Protein AF-A0A3A4KH32-F1 (afdb_monomer_lite)

Foldseek 3Di:
DDPLVDADPQKDKDKWFLPVVRVVVCVVLAWDFAQSPPNDDDDFPCDDDDPPPDHPGSWDDDVRITMIMHGNVSVVVVVVVVVVVVVVVVVVVVVVVVVVVVVCCVVPVPDPDDDDPDPDDD

Secondary structure (DSSP, 8-state):
----S-PPTTEEEEEEE--HHHHHHHHHTT-EEPBTTTSS----------TTSS----B-EETTEEEEEEEHHHHHHHHHHHHHHHHHHHHHHHHHHHHHHHHHHHHHSS-SS---------

pLDDT: mean 71.47, std 17.42, range [39.0, 92.12]

Sequence (122 aa):
MLDVVRKVPGFRYRWVSKDPANMDKKQREGWAHVNQMTGLEGEHIAPGNAADGKPLTSLKEYRDLTLMAMPEEMAQERDRYFQEKTLAQTAGLKKRAEEANEDNARKYGADPTGVRGKIVIE

Radius of gyration: 26.74 Å; chains: 1; bounding box: 74×29×66 Å

Structure (mmCIF, N/CA/C/O backbone):
data_AF-A0A3A4KH32-F1
#
_entry.id   AF-A0A3A4KH32-F1
#
loop_
_atom_site.group_PDB
_atom_site.id
_atom_site.type_symbol
_atom_site.label_atom_id
_atom_site.label_alt_id
_atom_site.label_comp_id
_atom_site.label_asym_id
_atom_site.label_entity_id
_atom_site.label_seq_id
_atom_site.pdbx_PDB_ins_code
_atom_site.Cartn_x
_atom_site.Cartn_y
_atom_site.Cartn_z
_atom_site.occupancy
_atom_site.B_iso_or_equiv
_atom_site.auth_seq_id
_atom_site.auth_comp_id
_atom_site.auth_asym_id
_atom_site.auth_atom_id
_atom_site.pdbx_PDB_model_num
ATOM 1 N N . MET A 1 1 ? 0.163 -15.192 14.451 1.00 41.03 1 MET A N 1
ATOM 2 C CA . MET A 1 1 ? -1.005 -15.397 13.564 1.00 41.03 1 MET A CA 1
ATOM 3 C C . MET A 1 1 ? -2.028 -14.305 13.891 1.00 41.03 1 MET A C 1
ATOM 5 O O . MET A 1 1 ? -2.089 -13.897 15.040 1.00 41.03 1 MET A O 1
ATOM 9 N N . LEU A 1 2 ? -2.718 -13.720 12.907 1.00 49.66 2 LEU A N 1
ATOM 10 C CA . LEU A 1 2 ? -3.652 -12.595 13.109 1.00 49.66 2 LEU A CA 1
ATOM 11 C C . LEU A 1 2 ? -4.917 -13.047 13.872 1.00 49.66 2 LEU A C 1
ATOM 13 O O . LEU A 1 2 ? -5.872 -13.457 13.225 1.00 49.66 2 LEU A O 1
ATOM 17 N N . ASP A 1 3 ? -4.978 -12.888 15.198 1.00 52.06 3 ASP A N 1
ATOM 18 C CA . ASP A 1 3 ? -6.229 -13.102 15.962 1.00 52.06 3 ASP A CA 1
ATOM 19 C C . ASP A 1 3 ? -7.140 -11.875 15.891 1.00 52.06 3 ASP A C 1
ATOM 21 O O . ASP A 1 3 ? -7.365 -11.159 16.866 1.00 52.06 3 ASP A O 1
ATOM 25 N N . VAL A 1 4 ? -7.551 -11.480 14.683 1.00 56.81 4 VAL A N 1
ATOM 26 C CA . VAL A 1 4 ? -8.716 -10.591 14.575 1.00 56.81 4 VAL A CA 1
ATOM 27 C C . VAL A 1 4 ? -9.900 -11.484 14.893 1.00 56.81 4 VAL A C 1
ATOM 29 O O . VAL A 1 4 ? -10.172 -12.399 14.121 1.00 56.81 4 VAL A O 1
ATOM 32 N N . VAL A 1 5 ? -10.557 -11.238 16.028 1.00 57.75 5 VAL A N 1
ATOM 33 C CA . VAL A 1 5 ? -11.659 -12.073 16.538 1.00 57.75 5 VAL A CA 1
ATOM 34 C C . VAL A 1 5 ? -12.732 -12.284 15.465 1.00 57.75 5 VAL A C 1
ATOM 36 O O . VAL A 1 5 ? -13.353 -13.342 15.401 1.00 57.75 5 VAL A O 1
ATOM 39 N N . ARG A 1 6 ? -12.906 -11.306 14.566 1.00 65.12 6 ARG A N 1
ATOM 40 C CA . ARG A 1 6 ? -13.846 -11.385 13.454 1.00 65.12 6 ARG A CA 1
ATOM 41 C C . ARG A 1 6 ? -13.304 -10.662 12.220 1.00 65.12 6 ARG A C 1
ATOM 43 O O . ARG A 1 6 ? -13.363 -9.440 12.135 1.00 65.12 6 ARG A O 1
ATOM 50 N N . LYS A 1 7 ? -12.744 -11.407 11.264 1.00 71.81 7 LYS A N 1
ATOM 51 C CA . LYS A 1 7 ? -12.495 -10.873 9.914 1.00 71.81 7 LYS A CA 1
ATOM 52 C C . LYS A 1 7 ? -13.812 -10.852 9.152 1.00 71.81 7 LYS A C 1
ATOM 54 O O . LYS A 1 7 ? -14.549 -11.836 9.183 1.00 71.81 7 LYS A O 1
ATOM 59 N N . VAL A 1 8 ? -14.087 -9.757 8.462 1.00 79.44 8 VAL A N 1
ATOM 60 C CA . VAL A 1 8 ? -15.266 -9.637 7.613 1.00 79.44 8 VAL A CA 1
ATOM 61 C C . VAL A 1 8 ? -14.894 -10.073 6.191 1.00 79.44 8 VAL A C 1
ATOM 63 O O . VAL A 1 8 ? -13.874 -9.618 5.663 1.00 79.44 8 VAL A O 1
ATOM 66 N N . PRO A 1 9 ? -15.668 -10.983 5.571 1.00 81.06 9 PRO A N 1
ATOM 67 C CA . PRO A 1 9 ? -15.465 -11.368 4.177 1.00 81.06 9 PRO A CA 1
ATOM 68 C C . PRO A 1 9 ? -15.565 -10.167 3.228 1.00 81.06 9 PRO A C 1
ATOM 70 O O . PRO A 1 9 ? -16.312 -9.230 3.490 1.00 81.06 9 PRO A O 1
ATOM 73 N N . GLY A 1 10 ? -14.827 -10.200 2.116 1.00 83.88 10 GLY A N 1
ATOM 74 C CA . GLY A 1 10 ? -14.838 -9.119 1.121 1.00 83.88 10 GLY A CA 1
ATOM 75 C C . GLY A 1 10 ? -13.946 -7.923 1.464 1.00 83.88 10 GLY A C 1
ATOM 76 O O . GLY A 1 10 ? -13.997 -6.913 0.769 1.00 83.88 10 GLY A O 1
ATOM 77 N N . PHE A 1 11 ? -13.113 -8.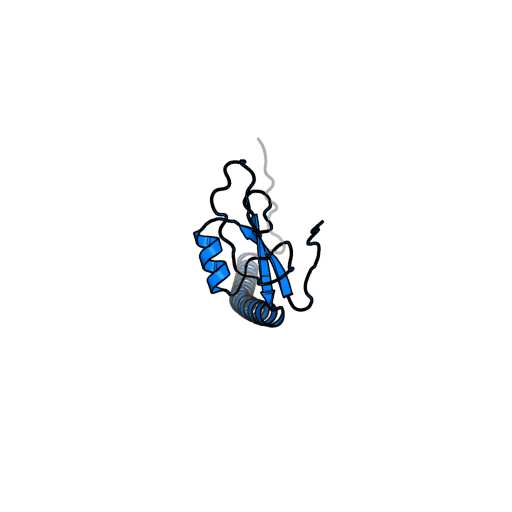032 2.503 1.00 86.69 11 PHE A N 1
ATOM 78 C CA . PHE A 1 11 ? -12.144 -7.005 2.876 1.00 86.69 11 PHE A CA 1
ATOM 79 C C . PHE A 1 11 ? -10.730 -7.560 2.945 1.00 86.69 11 PHE A C 1
ATOM 81 O O . PHE A 1 11 ? -10.471 -8.648 3.471 1.00 86.69 11 PHE A O 1
ATOM 88 N N . ARG A 1 12 ? -9.793 -6.743 2.477 1.00 88.06 12 ARG A N 1
ATOM 89 C CA . ARG A 1 12 ? -8.369 -7.001 2.565 1.00 88.06 12 ARG A CA 1
ATOM 90 C C . ARG A 1 12 ? -7.784 -6.316 3.780 1.00 88.06 12 ARG A C 1
ATOM 92 O O . ARG A 1 12 ? -7.907 -5.107 3.933 1.00 88.06 12 ARG A O 1
ATOM 99 N N . TYR A 1 13 ? -7.082 -7.086 4.601 1.00 86.94 13 TYR A N 1
ATOM 100 C CA . TYR A 1 13 ? -6.462 -6.609 5.833 1.00 86.94 13 TYR A CA 1
ATOM 101 C C . TYR A 1 13 ? -4.956 -6.439 5.664 1.00 86.94 13 TYR A C 1
ATOM 103 O O . TYR A 1 13 ? -4.284 -7.317 5.117 1.00 86.94 13 TYR A O 1
ATOM 111 N N . ARG A 1 14 ? -4.405 -5.342 6.190 1.00 87.62 14 ARG A N 1
ATOM 112 C CA . ARG A 1 14 ? -2.968 -5.066 6.142 1.00 87.62 14 ARG A CA 1
ATOM 113 C C . ARG A 1 14 ? -2.487 -4.347 7.396 1.00 87.62 14 ARG A C 1
ATOM 115 O O . ARG A 1 14 ? -3.132 -3.424 7.880 1.00 87.62 14 ARG A O 1
ATOM 122 N N . TRP A 1 15 ? -1.315 -4.748 7.884 1.00 86.44 15 TRP A N 1
ATOM 123 C CA . TRP A 1 15 ? -0.573 -3.983 8.882 1.00 86.44 15 TRP A CA 1
ATOM 124 C C . TRP A 1 15 ? 0.123 -2.795 8.223 1.00 86.44 15 TRP A C 1
ATOM 126 O O . TRP A 1 15 ? 0.866 -2.955 7.250 1.00 86.44 15 TRP A O 1
ATOM 136 N N . VAL A 1 16 ? -0.133 -1.609 8.755 1.00 86.50 16 VAL A N 1
ATOM 137 C CA . VAL A 1 16 ? 0.327 -0.331 8.218 1.00 86.50 16 VAL A CA 1
ATOM 138 C C . VAL A 1 16 ? 1.124 0.394 9.296 1.00 86.50 16 VAL A C 1
ATOM 140 O O . VAL A 1 16 ? 0.717 0.400 10.452 1.00 86.50 16 VAL A O 1
ATOM 143 N N . SER A 1 17 ? 2.266 0.983 8.929 1.00 87.56 17 SER A N 1
ATOM 144 C CA . SER A 1 17 ? 3.056 1.810 9.850 1.00 87.56 17 SER A CA 1
ATOM 145 C C . SER A 1 17 ? 2.265 3.031 10.309 1.00 87.56 17 SER A C 1
ATOM 147 O O . SER A 1 17 ? 1.674 3.711 9.470 1.00 87.56 17 SER A O 1
ATOM 149 N N . LYS A 1 18 ? 2.318 3.318 11.613 1.00 84.31 18 LYS A N 1
ATOM 150 C CA . LYS A 1 18 ? 1.691 4.467 12.280 1.00 84.31 18 LYS A CA 1
ATOM 151 C C . LYS A 1 18 ? 2.360 5.811 11.973 1.00 84.31 18 LYS A C 1
ATOM 153 O O . LYS A 1 18 ? 1.918 6.826 12.500 1.00 84.31 18 LYS A O 1
ATOM 158 N N . ASP A 1 19 ? 3.408 5.831 11.149 1.00 87.75 19 ASP A N 1
ATOM 159 C CA . ASP A 1 19 ? 3.990 7.074 10.638 1.00 87.75 19 ASP A CA 1
ATOM 160 C C . ASP A 1 19 ? 2.885 7.988 10.058 1.00 87.75 19 ASP A C 1
ATOM 162 O O . ASP A 1 19 ? 2.172 7.543 9.150 1.00 87.75 19 ASP A O 1
ATOM 166 N N . PRO A 1 20 ? 2.714 9.234 10.548 1.00 82.69 20 PRO A N 1
ATOM 167 C CA . PRO A 1 20 ? 1.605 10.105 10.153 1.00 82.69 20 PRO A CA 1
ATOM 168 C C . PRO A 1 20 ? 1.483 10.298 8.638 1.00 82.69 20 PRO A C 1
ATOM 170 O O . PRO A 1 20 ? 0.387 10.213 8.088 1.00 82.69 20 PRO A O 1
ATOM 173 N N . ALA A 1 21 ? 2.608 10.466 7.936 1.00 88.19 21 ALA A N 1
ATOM 174 C CA . ALA A 1 21 ? 2.606 10.641 6.485 1.00 88.19 21 ALA A CA 1
ATOM 175 C C . ALA A 1 21 ? 2.110 9.383 5.751 1.00 88.19 21 ALA A C 1
ATOM 177 O O . ALA A 1 21 ? 1.364 9.464 4.769 1.00 88.19 21 ALA A O 1
ATOM 178 N N . ASN A 1 22 ? 2.502 8.202 6.233 1.00 87.12 22 ASN A N 1
ATOM 179 C CA . ASN A 1 22 ? 2.007 6.938 5.709 1.00 87.12 22 ASN A CA 1
ATOM 180 C C . ASN A 1 22 ? 0.523 6.718 6.049 1.00 87.12 22 ASN A C 1
ATOM 182 O O . ASN A 1 22 ? -0.223 6.246 5.193 1.00 87.12 22 ASN A O 1
ATOM 186 N N . MET A 1 23 ? 0.080 7.087 7.250 1.00 83.69 23 MET A N 1
ATOM 187 C CA . MET A 1 23 ? -1.317 6.963 7.671 1.00 83.69 23 MET A CA 1
ATOM 188 C C . MET A 1 23 ? -2.252 7.831 6.829 1.00 83.69 23 MET A C 1
ATOM 190 O O . MET A 1 23 ? -3.210 7.305 6.260 1.00 83.69 23 MET A O 1
ATOM 194 N N . ASP A 1 24 ? -1.922 9.109 6.645 1.00 85.94 24 ASP A N 1
ATOM 195 C CA . ASP A 1 24 ? -2.689 10.032 5.801 1.00 85.94 24 ASP A CA 1
ATOM 196 C C . ASP A 1 24 ? -2.789 9.522 4.362 1.00 85.94 24 ASP A C 1
ATOM 198 O O . ASP A 1 24 ? -3.857 9.529 3.744 1.00 85.94 24 ASP A O 1
ATOM 202 N N . LYS A 1 25 ? -1.672 9.023 3.820 1.00 90.50 25 LYS A N 1
ATOM 203 C CA . LYS A 1 25 ? -1.647 8.417 2.488 1.00 90.50 25 LYS A CA 1
ATOM 204 C C . LYS A 1 25 ? -2.586 7.216 2.411 1.00 90.50 25 LYS A C 1
ATOM 206 O O . LYS A 1 25 ? -3.317 7.079 1.436 1.00 90.50 25 LYS A O 1
ATOM 211 N N . LYS A 1 26 ? -2.565 6.334 3.409 1.00 89.69 26 LYS A N 1
ATOM 212 C CA . LYS A 1 26 ? -3.359 5.098 3.412 1.00 89.69 26 LYS A CA 1
ATOM 213 C C . LYS A 1 26 ? -4.847 5.386 3.559 1.00 89.69 26 LYS A C 1
ATOM 215 O O . LYS A 1 26 ? -5.632 4.793 2.826 1.00 89.69 26 LYS A O 1
ATOM 220 N N . GLN A 1 27 ? -5.220 6.351 4.390 1.00 86.94 27 GLN A N 1
ATOM 221 C CA . GLN A 1 27 ? -6.602 6.818 4.485 1.00 86.94 27 GLN A CA 1
ATOM 222 C C . GLN A 1 27 ? -7.100 7.393 3.151 1.00 86.94 27 GLN A C 1
ATOM 224 O O . GLN A 1 27 ? -8.147 6.979 2.662 1.00 86.94 27 GLN A O 1
ATOM 229 N N . ARG A 1 28 ? -6.309 8.249 2.484 1.00 87.50 28 ARG A N 1
ATOM 230 C CA . ARG A 1 28 ? -6.642 8.768 1.138 1.00 87.50 28 ARG A CA 1
ATOM 231 C C . ARG A 1 28 ? -6.733 7.681 0.069 1.00 87.50 28 ARG A C 1
ATOM 233 O O . ARG A 1 28 ? -7.457 7.832 -0.906 1.00 87.50 28 ARG A O 1
ATOM 240 N N . GLU A 1 29 ? -5.975 6.602 0.229 1.00 88.19 29 GLU A N 1
ATOM 241 C CA . GLU A 1 29 ? -6.026 5.440 -0.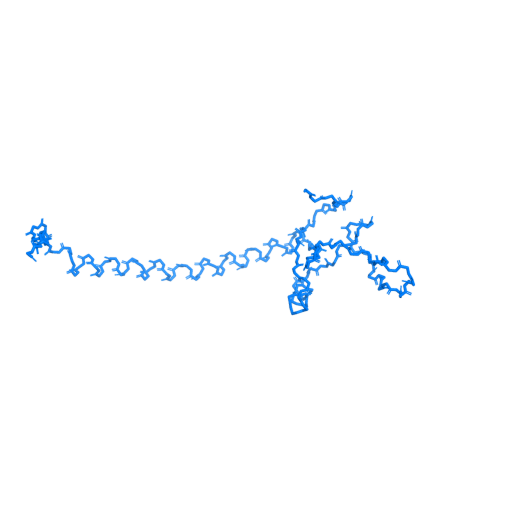658 1.00 88.19 29 GLU A CA 1
ATOM 242 C C . GLU A 1 29 ? -7.275 4.569 -0.448 1.00 88.19 29 GLU A C 1
ATOM 244 O O . GLU A 1 29 ? -7.474 3.665 -1.255 1.00 88.19 29 GLU A O 1
ATOM 249 N N . GLY A 1 30 ? -8.082 4.819 0.593 1.00 85.88 30 GLY A N 1
ATOM 250 C CA . GLY A 1 30 ? -9.287 4.053 0.927 1.00 85.88 30 GLY A CA 1
ATOM 251 C C . GLY A 1 30 ? -9.080 2.978 1.998 1.00 85.88 30 GLY A C 1
ATOM 252 O O . GLY A 1 30 ? -9.922 2.096 2.152 1.00 85.88 30 GLY A O 1
ATOM 253 N N . TRP A 1 31 ? -7.956 3.000 2.723 1.00 88.44 31 TRP A N 1
ATOM 254 C CA . TRP A 1 31 ? -7.762 2.127 3.882 1.00 88.44 31 TRP A CA 1
ATOM 255 C C . TRP A 1 31 ? -8.443 2.730 5.109 1.00 88.44 31 TRP A C 1
ATOM 257 O O . TRP A 1 31 ? -8.140 3.855 5.501 1.00 88.44 31 TRP A O 1
ATOM 267 N N . ALA A 1 32 ? -9.291 1.946 5.764 1.00 86.56 32 ALA A N 1
ATOM 268 C CA . ALA A 1 32 ? -9.953 2.305 7.010 1.00 86.56 32 ALA A CA 1
ATOM 269 C C . ALA A 1 32 ? -9.353 1.536 8.192 1.00 86.56 32 ALA A C 1
ATOM 271 O O . ALA A 1 32 ? -8.834 0.427 8.046 1.00 86.56 32 ALA A O 1
ATOM 272 N N . HIS A 1 33 ? -9.417 2.118 9.385 1.00 84.06 33 HIS A N 1
ATOM 273 C CA . HIS A 1 33 ? -8.971 1.444 10.598 1.00 84.06 33 HIS A CA 1
ATOM 274 C C . HIS A 1 33 ? -9.884 0.273 10.968 1.00 84.06 33 HIS A C 1
ATOM 276 O O . HIS A 1 33 ? -11.108 0.364 10.887 1.00 84.06 33 HIS A O 1
ATOM 282 N N . VAL A 1 34 ? -9.285 -0.825 11.431 1.00 78.69 34 VAL A N 1
ATOM 283 C CA . VAL A 1 34 ? -10.046 -1.984 11.901 1.00 78.69 34 VAL A CA 1
ATOM 284 C C . VAL A 1 34 ? -10.375 -1.820 13.375 1.00 78.69 34 VAL A C 1
ATOM 286 O O . VAL A 1 34 ? -9.478 -1.773 14.221 1.00 78.69 34 VAL A O 1
ATOM 289 N N . ASN A 1 35 ? -11.671 -1.805 13.674 1.00 74.31 35 ASN A N 1
ATOM 290 C CA . ASN A 1 35 ? -12.171 -1.913 15.033 1.00 74.31 35 ASN A CA 1
ATOM 291 C C . ASN A 1 35 ? -12.060 -3.374 15.504 1.00 74.31 35 ASN A C 1
ATOM 293 O O . ASN A 1 35 ? -12.561 -4.293 14.849 1.00 74.31 35 ASN A O 1
ATOM 297 N N . GLN A 1 36 ? -11.399 -3.594 16.640 1.00 66.69 36 GLN A N 1
ATOM 298 C CA . GLN A 1 36 ? -11.184 -4.929 17.203 1.00 66.69 36 GLN A CA 1
ATOM 299 C C . GLN A 1 36 ? -12.485 -5.669 17.555 1.00 66.69 36 GLN A C 1
ATOM 301 O O . GLN A 1 36 ? -12.498 -6.899 17.520 1.00 66.69 36 GLN A O 1
ATOM 306 N N . MET A 1 37 ? -13.558 -4.944 17.889 1.00 63.59 37 MET A N 1
ATOM 307 C CA . MET A 1 37 ? -14.826 -5.529 18.339 1.00 63.59 37 MET A CA 1
ATOM 308 C C . MET A 1 37 ? -15.765 -5.881 17.183 1.00 63.59 37 MET A C 1
ATOM 310 O O . MET A 1 37 ? -16.414 -6.925 17.209 1.00 63.59 37 MET A O 1
ATOM 314 N N . THR A 1 38 ? -15.841 -5.027 16.160 1.00 63.06 38 THR A N 1
ATOM 315 C CA . THR A 1 38 ? -16.800 -5.177 15.049 1.00 63.06 38 THR A CA 1
ATOM 316 C C . THR A 1 38 ? -16.178 -5.762 13.781 1.00 63.06 38 THR A C 1
ATOM 318 O O . THR A 1 38 ? -16.902 -6.259 12.924 1.00 63.06 38 THR A O 1
ATOM 321 N N . GLY A 1 39 ? -14.846 -5.757 13.654 1.00 61.16 39 GLY A N 1
ATOM 322 C CA . GLY A 1 39 ? -14.121 -6.326 12.511 1.00 61.16 39 GLY A CA 1
ATOM 323 C C . GLY A 1 39 ? -14.026 -5.417 11.277 1.00 61.16 39 GLY A C 1
ATOM 324 O O . GLY A 1 39 ? -13.135 -5.637 10.451 1.00 61.16 39 GLY A O 1
ATOM 325 N N . LEU A 1 40 ? -14.882 -4.391 11.180 1.00 64.06 40 LEU A N 1
ATOM 326 C CA . LEU A 1 40 ? -14.899 -3.297 10.194 1.00 64.06 40 LEU A CA 1
ATOM 327 C C . LEU A 1 40 ? -15.625 -2.062 10.752 1.00 64.06 40 LEU A C 1
ATOM 329 O O . LEU A 1 40 ? -16.229 -2.158 11.820 1.00 64.06 40 LEU A O 1
ATOM 333 N N . GLU A 1 41 ? -15.517 -0.939 10.027 1.00 53.69 41 GLU A N 1
ATOM 334 C CA . GLU A 1 41 ? -15.977 0.416 10.371 1.00 53.69 41 GLU A CA 1
ATOM 335 C C . GLU A 1 41 ? -17.079 0.472 11.435 1.00 53.69 41 GLU A C 1
ATOM 337 O O . GLU A 1 41 ? -18.245 0.163 11.213 1.00 53.69 41 GLU A O 1
ATOM 342 N N . GLY A 1 42 ? -16.663 0.911 12.614 1.00 46.84 42 GLY A N 1
ATOM 343 C CA . GLY A 1 42 ? -17.515 1.515 13.619 1.00 46.84 42 GLY A CA 1
ATOM 344 C C . GLY A 1 42 ? -16.706 2.675 14.165 1.00 46.84 42 GLY A C 1
ATOM 345 O O . GLY A 1 42 ? -15.528 2.466 14.475 1.00 46.84 42 GLY A O 1
ATOM 346 N N . GLU A 1 43 ? -17.317 3.860 14.163 1.00 46.59 43 GLU A N 1
ATOM 347 C CA . GLU A 1 43 ? -16.756 5.163 14.525 1.00 46.59 43 GLU A CA 1
ATOM 348 C C . GLU A 1 43 ? -15.547 5.066 15.455 1.00 46.59 43 GLU A C 1
ATOM 350 O O . GLU A 1 43 ? -15.562 4.402 16.497 1.00 46.59 43 GLU A O 1
ATOM 355 N N . HIS A 1 44 ? -14.476 5.748 15.061 1.00 45.47 44 HIS A N 1
ATOM 356 C CA . HIS A 1 44 ? -13.347 5.987 15.936 1.00 45.47 44 HIS A CA 1
ATOM 357 C C . HIS A 1 44 ? -13.846 6.699 17.199 1.00 45.47 44 HIS A C 1
ATOM 359 O O . HIS A 1 44 ? -14.034 7.912 17.208 1.00 45.47 44 HIS A O 1
ATOM 365 N N . ILE A 1 45 ? -14.049 5.948 18.279 1.00 45.06 45 ILE A N 1
ATOM 366 C CA . ILE A 1 45 ? -14.149 6.528 19.611 1.00 45.06 45 ILE A CA 1
ATOM 367 C C . ILE A 1 45 ? -12.714 6.887 19.983 1.00 45.06 45 ILE A C 1
ATOM 369 O O . ILE A 1 45 ? -11.930 6.023 20.384 1.00 45.06 45 ILE A O 1
ATOM 373 N N . ALA A 1 46 ? -12.349 8.151 19.766 1.00 40.59 46 ALA A N 1
ATOM 374 C CA . ALA A 1 46 ? -11.108 8.693 20.292 1.00 40.59 46 ALA A CA 1
ATOM 375 C C . ALA A 1 46 ? -11.096 8.424 21.806 1.00 40.59 46 ALA A C 1
ATOM 377 O O . ALA A 1 46 ? -12.087 8.736 22.475 1.00 40.59 46 ALA A O 1
ATOM 378 N N . PRO A 1 47 ? -10.038 7.812 22.363 1.00 43.28 47 PRO A N 1
ATOM 379 C CA . PRO A 1 47 ? -9.986 7.548 23.789 1.00 43.28 47 PRO A CA 1
ATOM 380 C C . PRO A 1 47 ? -10.024 8.887 24.529 1.00 43.28 47 PRO A C 1
ATOM 382 O O . PRO A 1 47 ? -9.058 9.648 24.516 1.00 43.28 47 PRO A O 1
ATOM 385 N N . GLY A 1 48 ? -11.147 9.179 25.189 1.00 39.00 48 GLY A N 1
ATOM 386 C CA . GLY A 1 48 ? -11.148 10.121 26.298 1.00 39.00 48 GLY A CA 1
ATOM 387 C C . GLY A 1 48 ? -10.117 9.629 27.310 1.00 39.00 48 GLY A C 1
ATOM 388 O O . GLY A 1 48 ? -10.096 8.440 27.627 1.00 39.00 48 GLY A O 1
ATOM 389 N N . ASN A 1 49 ? -9.225 10.522 27.742 1.00 39.03 49 ASN A N 1
ATOM 390 C CA . ASN A 1 49 ? -8.136 10.238 28.674 1.00 39.03 49 ASN A CA 1
ATOM 391 C C . ASN A 1 49 ? -8.670 9.527 29.930 1.00 39.03 49 ASN A C 1
ATOM 393 O O . ASN A 1 49 ? -9.126 10.176 30.869 1.00 39.03 49 ASN A O 1
ATOM 397 N N . ALA A 1 50 ? -8.629 8.195 29.955 1.00 40.41 50 ALA A N 1
ATOM 398 C CA . ALA A 1 50 ? -8.904 7.430 31.157 1.00 40.41 50 ALA A CA 1
ATOM 399 C C . ALA A 1 50 ? -7.622 7.400 31.986 1.00 40.41 50 ALA A C 1
ATOM 401 O O . ALA A 1 50 ? -6.567 6.978 31.511 1.00 40.41 50 ALA A O 1
ATOM 402 N N . ALA A 1 51 ? -7.736 7.852 33.228 1.00 44.38 51 ALA A N 1
ATOM 403 C CA . ALA A 1 51 ? -6.676 8.007 34.217 1.00 44.38 51 ALA A CA 1
ATOM 404 C C . ALA A 1 51 ? -5.938 6.703 34.622 1.00 44.38 51 ALA A C 1
ATOM 406 O O . ALA A 1 51 ? -5.166 6.723 35.573 1.00 44.38 51 ALA A O 1
ATOM 407 N N . ASP A 1 52 ? -6.118 5.594 33.892 1.00 43.00 52 ASP A N 1
ATOM 408 C CA . ASP A 1 52 ? -5.661 4.240 34.248 1.00 43.00 52 ASP A CA 1
ATOM 409 C C . ASP A 1 52 ? -4.582 3.655 33.315 1.00 43.00 52 ASP A C 1
ATOM 411 O O . ASP A 1 52 ? -4.271 2.463 33.370 1.00 43.00 52 ASP A O 1
ATOM 415 N N . GLY A 1 53 ? -3.986 4.463 32.433 1.00 44.34 53 GLY A N 1
ATOM 416 C CA . GLY A 1 53 ? -2.771 4.074 31.699 1.00 44.34 53 GLY A CA 1
ATOM 417 C C . GLY A 1 53 ? -2.920 2.912 30.702 1.00 44.34 53 GLY A C 1
ATOM 418 O O . GLY A 1 53 ? -1.914 2.421 30.189 1.00 44.34 53 GLY A O 1
ATOM 419 N N . LYS A 1 54 ? -4.145 2.471 30.386 1.00 47.34 54 LYS A N 1
ATOM 420 C CA . LYS A 1 54 ? -4.423 1.522 29.294 1.00 47.34 54 LYS A CA 1
ATOM 421 C C . LYS A 1 54 ? -5.028 2.273 28.104 1.00 47.34 54 LYS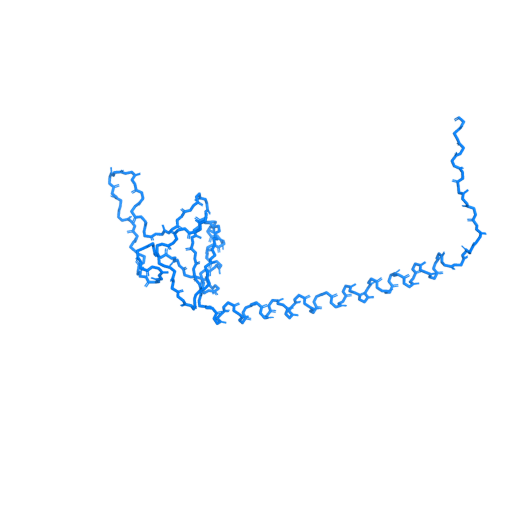 A C 1
ATOM 423 O O . LYS A 1 54 ? -5.987 3.018 28.308 1.00 47.34 54 LYS A O 1
ATOM 428 N N . PRO A 1 55 ? -4.525 2.085 26.869 1.00 45.47 55 PRO A N 1
ATOM 429 C CA . PRO A 1 55 ? -5.124 2.722 25.707 1.00 45.47 55 PRO A CA 1
ATOM 430 C C . PRO A 1 55 ? -6.558 2.218 25.519 1.00 45.47 55 PRO A C 1
ATOM 432 O O . PRO A 1 55 ? -6.782 1.041 25.244 1.00 45.47 55 PRO A O 1
ATOM 435 N N . LEU A 1 56 ? -7.529 3.128 25.636 1.00 50.47 56 LEU A N 1
ATOM 436 C CA . LEU A 1 56 ? -8.949 2.916 25.327 1.00 50.47 56 LEU A CA 1
ATOM 437 C C . LEU A 1 56 ? -9.189 2.863 23.801 1.00 50.47 56 LEU A C 1
ATOM 439 O O . LEU A 1 56 ? -10.180 3.376 23.291 1.00 50.47 56 LEU A O 1
ATOM 443 N N . THR A 1 57 ? -8.238 2.336 23.029 1.00 55.81 57 THR A N 1
ATOM 444 C CA . THR A 1 57 ? -8.271 2.428 21.568 1.00 55.81 57 THR A CA 1
ATOM 445 C C . THR A 1 57 ? -9.019 1.230 21.000 1.00 55.81 57 THR A C 1
ATOM 447 O O . THR A 1 57 ? -8.584 0.092 21.165 1.00 55.81 57 THR A O 1
ATOM 450 N N . SER A 1 58 ? -10.089 1.470 20.245 1.00 60.56 58 SER A N 1
ATOM 451 C CA . SER A 1 58 ? -10.769 0.434 19.448 1.00 60.56 58 SER A CA 1
ATOM 452 C C . SER A 1 58 ? -9.889 -0.148 18.327 1.00 60.56 58 SER A C 1
ATOM 454 O O . SER A 1 58 ? -10.279 -1.109 17.663 1.00 60.56 58 SER A O 1
ATOM 456 N N . LEU A 1 59 ? -8.695 0.416 18.119 1.00 65.00 59 LEU A N 1
ATOM 457 C CA . LEU A 1 59 ? -7.745 0.066 17.071 1.00 65.00 59 LEU A CA 1
ATOM 458 C C . LEU A 1 59 ? -6.942 -1.179 17.411 1.00 65.00 59 LEU A C 1
ATOM 460 O O . LEU A 1 59 ? -6.458 -1.340 18.531 1.00 65.00 59 LEU A O 1
ATOM 464 N N . LYS A 1 60 ? -6.731 -2.045 16.417 1.00 67.44 60 LYS A N 1
ATOM 465 C CA . LYS A 1 60 ? -5.777 -3.146 16.546 1.00 67.44 60 LYS A CA 1
ATOM 466 C C . LYS A 1 60 ? -4.365 -2.690 16.229 1.00 67.44 60 LYS A C 1
ATOM 468 O O . LYS A 1 60 ? -4.039 -2.429 15.075 1.00 67.44 60 LYS A O 1
ATOM 473 N N . GLU A 1 61 ? -3.523 -2.660 17.251 1.00 76.31 61 GLU A N 1
ATOM 474 C CA . GLU A 1 61 ? -2.154 -2.173 17.145 1.00 76.31 61 GLU A CA 1
ATOM 475 C C . GLU A 1 61 ? -1.138 -3.249 17.526 1.00 76.31 61 GLU A C 1
ATOM 477 O O . GLU A 1 61 ? -1.380 -4.095 18.385 1.00 76.31 61 GLU A O 1
ATOM 482 N N . TYR A 1 62 ? 0.018 -3.211 16.873 1.00 73.12 62 TYR A N 1
ATOM 483 C CA . TYR A 1 62 ? 1.176 -4.017 17.223 1.00 73.12 62 TYR A CA 1
ATOM 484 C C . TYR A 1 62 ? 2.433 -3.172 17.032 1.00 73.12 62 TYR A C 1
ATOM 486 O O . TYR A 1 62 ? 2.821 -2.898 15.897 1.00 73.12 62 TYR A O 1
ATOM 494 N N . ARG A 1 63 ? 3.073 -2.762 18.137 1.00 79.50 63 ARG A N 1
ATOM 495 C CA . ARG A 1 63 ? 4.205 -1.815 18.122 1.00 79.50 63 ARG A CA 1
ATOM 496 C C . ARG A 1 63 ? 3.836 -0.547 17.328 1.00 79.50 63 ARG A C 1
ATOM 498 O O . ARG A 1 63 ? 2.817 0.082 17.623 1.00 79.50 63 ARG A O 1
ATOM 505 N N . ASP A 1 64 ? 4.600 -0.247 16.282 1.00 81.56 64 ASP A N 1
ATOM 506 C CA . ASP A 1 64 ? 4.407 0.892 15.381 1.00 81.56 64 ASP A CA 1
ATOM 507 C C . ASP A 1 64 ? 3.487 0.574 14.195 1.00 81.56 64 ASP A C 1
ATOM 509 O O . ASP A 1 64 ? 3.452 1.315 13.218 1.00 81.56 64 ASP A O 1
ATOM 513 N N . LEU A 1 65 ? 2.745 -0.536 14.246 1.00 83.31 65 LEU A N 1
ATOM 514 C CA . LEU A 1 65 ? 1.804 -0.941 13.207 1.00 83.31 65 LEU A CA 1
ATOM 515 C C . LEU A 1 65 ? 0.361 -0.838 13.705 1.00 83.31 65 LEU A C 1
ATOM 517 O O . LEU A 1 65 ? 0.052 -1.165 14.851 1.00 83.31 65 LEU A O 1
ATOM 521 N N . THR A 1 66 ? -0.539 -0.443 12.814 1.00 84.38 66 THR A N 1
ATOM 522 C CA . THR A 1 66 ? -1.992 -0.473 12.998 1.00 84.38 66 THR A CA 1
ATOM 523 C C . THR A 1 66 ? -2.624 -1.329 11.907 1.00 84.38 66 THR A C 1
ATOM 525 O O . THR A 1 66 ? -2.138 -1.375 10.772 1.00 84.38 66 THR A O 1
ATOM 528 N N . LEU A 1 67 ? -3.666 -2.080 12.251 1.00 84.25 67 LEU A N 1
ATOM 529 C CA . LEU A 1 67 ? -4.385 -2.898 11.287 1.00 84.25 67 LEU A CA 1
ATOM 530 C C . LEU A 1 67 ? -5.415 -2.040 10.555 1.00 84.25 67 LEU A C 1
ATOM 532 O O . LEU A 1 67 ? -6.299 -1.442 11.172 1.00 84.25 67 LEU A O 1
ATOM 536 N N . MET A 1 68 ? -5.325 -2.040 9.231 1.00 87.38 68 MET A N 1
ATOM 537 C CA . MET A 1 68 ? -6.286 -1.383 8.357 1.00 87.38 68 MET A CA 1
ATOM 538 C C . MET A 1 68 ? -6.944 -2.397 7.423 1.00 87.38 68 MET A C 1
ATOM 540 O O . MET A 1 68 ? -6.380 -3.462 7.145 1.00 87.38 68 MET A O 1
ATOM 544 N N . ALA A 1 69 ? -8.134 -2.055 6.941 1.00 88.81 69 ALA A N 1
ATOM 545 C CA . ALA A 1 69 ? -8.892 -2.827 5.976 1.00 88.81 69 ALA A CA 1
ATOM 546 C C . ALA A 1 69 ? -9.334 -1.959 4.795 1.00 88.81 69 ALA A C 1
ATOM 548 O O . ALA A 1 69 ? -9.521 -0.754 4.931 1.00 88.81 69 ALA A O 1
ATOM 549 N N . MET A 1 70 ? -9.496 -2.587 3.638 1.00 89.81 70 MET A N 1
ATOM 550 C CA . MET A 1 70 ? -10.013 -1.981 2.413 1.00 89.81 70 MET A CA 1
ATOM 551 C C . MET A 1 70 ? -10.953 -2.984 1.734 1.00 89.81 70 MET A C 1
ATOM 553 O O . MET A 1 70 ? -10.674 -4.184 1.818 1.00 89.81 70 MET A O 1
ATOM 557 N N . PRO A 1 71 ? -12.028 -2.546 1.056 1.00 90.88 71 PRO A N 1
ATOM 558 C CA . PRO A 1 71 ? -12.842 -3.436 0.234 1.00 90.88 71 PRO A CA 1
ATOM 559 C C . PRO A 1 71 ? -11.988 -4.197 -0.787 1.00 90.88 71 PRO A C 1
ATOM 561 O O . PRO A 1 71 ? -11.118 -3.621 -1.444 1.00 90.88 71 PRO A O 1
ATOM 564 N N . GLU A 1 72 ? -12.228 -5.498 -0.919 1.00 89.88 72 GLU A N 1
ATOM 565 C CA . GLU A 1 72 ? -11.432 -6.390 -1.767 1.00 89.88 72 GLU A CA 1
ATOM 566 C C . GLU A 1 72 ? -11.472 -5.958 -3.241 1.00 89.88 72 GLU A C 1
ATOM 568 O O . GLU A 1 72 ? -10.435 -5.953 -3.898 1.00 89.88 72 GLU A O 1
ATOM 573 N N . GLU A 1 73 ? -12.624 -5.496 -3.732 1.00 89.69 73 GLU A N 1
ATOM 574 C CA . GLU A 1 73 ? -12.783 -4.978 -5.101 1.00 89.69 73 GLU A CA 1
ATOM 575 C C . GLU A 1 73 ? -11.861 -3.778 -5.371 1.00 89.69 73 GLU A C 1
ATOM 577 O O . GLU A 1 73 ? -11.140 -3.737 -6.367 1.00 89.69 73 GLU A O 1
ATOM 582 N N . MET A 1 74 ? -11.800 -2.826 -4.434 1.00 90.31 74 MET A N 1
ATOM 583 C CA . MET A 1 74 ? -10.916 -1.664 -4.548 1.00 90.31 74 MET A CA 1
ATOM 584 C C . MET A 1 74 ? -9.442 -2.074 -4.488 1.00 90.31 74 MET A C 1
ATOM 586 O O . MET A 1 74 ? -8.604 -1.518 -5.201 1.00 90.31 74 MET A O 1
ATOM 590 N N . ALA A 1 75 ? -9.108 -3.052 -3.646 1.00 90.56 75 ALA A N 1
ATOM 591 C CA . ALA A 1 75 ? -7.751 -3.567 -3.559 1.00 90.56 75 ALA A CA 1
ATOM 592 C C . ALA A 1 75 ? -7.312 -4.247 -4.869 1.00 90.56 75 ALA A C 1
ATOM 594 O O . ALA A 1 75 ? -6.175 -4.049 -5.296 1.00 90.56 75 ALA A O 1
ATOM 595 N N . GLN A 1 76 ? -8.206 -4.989 -5.528 1.00 92.12 76 GLN A N 1
ATOM 596 C CA . GLN A 1 76 ? -7.941 -5.648 -6.812 1.00 92.12 76 GLN A CA 1
ATOM 597 C C . GLN A 1 76 ? -7.702 -4.648 -7.946 1.00 92.12 76 GLN A C 1
ATOM 599 O O . GLN A 1 76 ? -6.715 -4.778 -8.671 1.00 92.12 76 GLN A O 1
ATOM 604 N N . GLU A 1 77 ? -8.532 -3.610 -8.065 1.00 91.62 77 GLU A N 1
ATOM 605 C CA . GLU A 1 77 ? -8.337 -2.566 -9.082 1.00 91.62 77 GLU A CA 1
ATOM 606 C C . GLU A 1 77 ? -7.005 -1.827 -8.895 1.00 91.62 77 GLU A C 1
ATOM 608 O O . GLU A 1 77 ? -6.290 -1.526 -9.856 1.00 91.62 77 GLU A O 1
ATOM 613 N N . ARG A 1 78 ? -6.607 -1.592 -7.640 1.00 89.94 78 ARG A N 1
ATOM 614 C CA . ARG A 1 78 ? -5.296 -1.010 -7.330 1.00 89.94 78 ARG A CA 1
ATOM 615 C C . ARG A 1 78 ? -4.156 -1.928 -7.747 1.00 89.94 78 ARG A C 1
ATOM 617 O O . ARG A 1 78 ? -3.200 -1.454 -8.360 1.00 89.94 78 ARG A O 1
ATOM 624 N N . ASP A 1 79 ? -4.238 -3.212 -7.412 1.00 89.69 79 ASP A N 1
ATOM 625 C CA . ASP A 1 79 ? -3.215 -4.190 -7.784 1.00 89.69 79 ASP A CA 1
ATOM 626 C C . ASP A 1 79 ? -3.060 -4.264 -9.301 1.00 89.69 79 ASP A C 1
ATOM 628 O O . ASP A 1 79 ? -1.935 -4.224 -9.798 1.00 89.69 79 ASP A O 1
ATOM 632 N N . ARG A 1 80 ? -4.177 -4.269 -10.033 1.00 90.94 80 ARG A N 1
ATOM 633 C CA . ARG A 1 80 ? -4.183 -4.239 -11.494 1.00 90.94 80 ARG A CA 1
ATOM 634 C C . ARG A 1 80 ? -3.477 -2.999 -12.039 1.00 90.94 80 ARG A C 1
ATOM 636 O O . ARG A 1 80 ? -2.568 -3.130 -12.856 1.00 90.94 80 ARG A O 1
ATOM 643 N N . TYR A 1 81 ? -3.823 -1.808 -11.547 1.00 90.69 81 TYR A N 1
ATOM 644 C CA . TYR A 1 81 ? -3.169 -0.564 -11.967 1.00 90.69 81 TYR A CA 1
ATOM 645 C C . TYR A 1 81 ? -1.652 -0.596 -11.727 1.00 90.69 81 TYR A C 1
ATOM 647 O O . TYR A 1 81 ? -0.860 -0.226 -12.599 1.00 90.69 81 TYR A O 1
ATOM 655 N N . PHE A 1 82 ? -1.218 -1.048 -10.546 1.00 88.88 82 PHE A N 1
ATOM 656 C CA . PHE A 1 82 ? 0.210 -1.134 -10.246 1.00 88.88 82 PHE A CA 1
ATOM 657 C C . PHE A 1 82 ? 0.907 -2.220 -11.063 1.00 88.88 82 PHE A C 1
ATOM 659 O O . PHE A 1 82 ? 2.030 -1.993 -11.503 1.00 88.88 82 PHE A O 1
ATOM 666 N N . GLN A 1 83 ? 0.248 -3.347 -11.330 1.00 92.00 83 GLN A N 1
ATOM 667 C CA . GLN A 1 83 ? 0.772 -4.399 -12.192 1.00 92.00 83 GLN A CA 1
ATOM 668 C C . GLN A 1 83 ? 0.992 -3.888 -13.620 1.00 92.00 83 GLN A C 1
ATOM 670 O O . GLN A 1 83 ? 2.086 -4.049 -14.158 1.00 92.00 83 GLN A O 1
ATOM 675 N N . GLU A 1 84 ? 0.005 -3.214 -14.213 1.00 90.75 84 GLU A N 1
ATOM 676 C CA . GLU A 1 84 ? 0.112 -2.613 -15.548 1.00 90.75 84 GLU A CA 1
ATOM 677 C C . GLU A 1 84 ? 1.243 -1.575 -15.604 1.00 90.75 84 GLU A C 1
ATOM 679 O O . GLU A 1 84 ? 2.072 -1.586 -16.518 1.00 90.75 84 GLU A O 1
ATOM 684 N N . LYS A 1 85 ? 1.353 -0.724 -14.576 1.00 90.25 85 LYS A N 1
ATOM 685 C CA . LYS A 1 85 ? 2.427 0.270 -14.478 1.00 90.25 85 LYS A CA 1
ATOM 686 C C . LYS A 1 85 ? 3.809 -0.370 -14.334 1.00 90.25 85 LYS A C 1
ATOM 688 O O . LYS A 1 85 ? 4.759 0.081 -14.974 1.00 90.25 85 LYS A O 1
ATOM 693 N N . THR A 1 86 ? 3.937 -1.413 -13.518 1.00 89.06 86 THR A N 1
ATOM 694 C CA . THR A 1 86 ? 5.191 -2.160 -13.365 1.00 89.06 86 THR A CA 1
ATOM 695 C C . THR A 1 86 ? 5.580 -2.840 -14.674 1.00 89.06 86 THR A C 1
ATOM 697 O O . THR A 1 86 ? 6.740 -2.748 -15.068 1.00 89.06 86 THR A O 1
ATOM 700 N N . LEU A 1 87 ? 4.632 -3.457 -15.383 1.00 86.50 87 LEU A N 1
ATOM 701 C CA . LEU A 1 8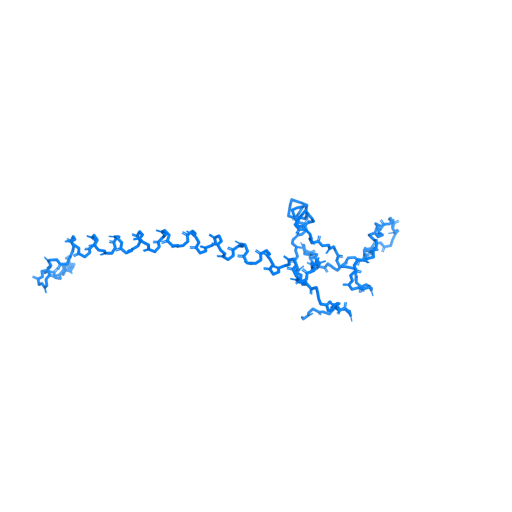7 ? 4.872 -4.060 -16.697 1.00 86.50 87 LEU A CA 1
ATOM 702 C C . LEU A 1 87 ? 5.347 -3.024 -17.725 1.00 86.50 87 LEU A C 1
ATOM 704 O O . LEU A 1 87 ? 6.318 -3.266 -18.441 1.00 86.50 87 LEU A O 1
ATOM 708 N N . ALA A 1 88 ? 4.726 -1.842 -17.760 1.00 83.62 88 ALA A N 1
ATOM 709 C CA . ALA A 1 88 ? 5.149 -0.758 -18.644 1.00 83.62 88 ALA A CA 1
ATOM 710 C C . ALA A 1 88 ? 6.589 -0.292 -18.351 1.00 83.62 88 ALA A C 1
ATOM 712 O O . ALA A 1 88 ? 7.364 -0.024 -19.270 1.00 83.62 88 ALA A O 1
ATOM 713 N N . GLN A 1 89 ? 6.973 -0.225 -17.073 1.00 84.12 89 GLN A N 1
ATOM 714 C CA . GLN A 1 89 ? 8.323 0.174 -16.667 1.00 84.12 89 GLN A CA 1
ATOM 715 C C . GLN A 1 89 ? 9.377 -0.897 -16.982 1.00 84.12 89 GLN A C 1
ATOM 717 O O . GLN A 1 89 ? 10.488 -0.562 -17.397 1.00 84.12 89 GLN A O 1
ATOM 722 N N . THR A 1 90 ? 9.049 -2.181 -16.820 1.00 84.25 90 THR A N 1
ATOM 723 C CA . THR A 1 90 ? 9.993 -3.283 -17.060 1.00 84.25 90 THR A CA 1
ATOM 724 C C . THR A 1 90 ? 10.174 -3.611 -18.539 1.00 84.25 90 THR A C 1
ATOM 726 O O . THR A 1 90 ? 11.263 -4.032 -18.928 1.00 84.25 90 THR A O 1
ATOM 729 N N . ALA A 1 91 ? 9.177 -3.352 -19.390 1.00 77.00 91 ALA A N 1
ATOM 730 C CA . ALA A 1 91 ? 9.288 -3.564 -20.835 1.00 77.00 91 ALA A CA 1
ATOM 731 C C . ALA A 1 91 ? 10.464 -2.783 -21.457 1.00 77.00 91 ALA A C 1
ATOM 733 O O . ALA A 1 91 ? 11.235 -3.332 -22.246 1.00 77.00 91 ALA A O 1
ATOM 734 N N . GLY A 1 92 ? 10.662 -1.525 -21.048 1.00 75.06 92 GLY A N 1
ATOM 735 C CA . GLY A 1 92 ? 11.793 -0.709 -21.507 1.00 75.06 92 GLY A CA 1
ATOM 736 C C . GLY A 1 92 ? 13.150 -1.177 -20.968 1.00 75.06 92 GLY A C 1
ATOM 737 O O . GLY A 1 92 ? 14.157 -1.078 -21.666 1.00 75.06 92 GLY A O 1
ATOM 738 N N . LEU A 1 93 ? 13.184 -1.720 -19.746 1.00 76.88 93 LEU A N 1
ATOM 739 C CA . LEU A 1 93 ? 14.391 -2.307 -19.150 1.00 76.88 93 LEU A CA 1
ATOM 740 C C . LEU A 1 93 ? 14.827 -3.572 -19.892 1.00 76.88 93 LEU A C 1
ATOM 742 O O . LEU A 1 93 ? 16.013 -3.728 -20.165 1.00 76.88 93 LEU A O 1
ATOM 746 N N . LYS A 1 94 ? 13.875 -4.438 -20.259 1.00 78.25 94 LYS A N 1
ATOM 747 C CA . LYS A 1 94 ? 14.160 -5.665 -21.010 1.00 78.25 94 LYS A CA 1
ATOM 748 C C . LYS A 1 94 ? 14.787 -5.354 -22.370 1.00 78.25 94 LYS A C 1
ATOM 750 O O . LYS A 1 94 ? 15.838 -5.899 -22.680 1.00 78.25 94 LYS A O 1
ATOM 755 N N . LYS A 1 95 ? 14.211 -4.404 -23.114 1.00 77.12 95 LYS A N 1
ATOM 756 C CA . LYS A 1 95 ? 14.744 -3.978 -24.415 1.00 77.12 95 LYS A CA 1
ATOM 757 C C . LYS A 1 95 ? 16.165 -3.409 -24.307 1.00 77.12 95 LYS A C 1
ATOM 759 O O . LYS A 1 95 ? 17.036 -3.793 -25.073 1.00 77.12 95 LYS A O 1
ATOM 764 N N . ARG A 1 96 ? 16.429 -2.556 -23.310 1.00 76.12 96 ARG A N 1
ATOM 765 C CA . ARG A 1 96 ? 17.786 -2.029 -23.066 1.00 76.12 96 ARG A CA 1
ATOM 766 C C . ARG A 1 96 ? 18.779 -3.116 -22.654 1.00 76.12 96 ARG A C 1
ATOM 768 O O . ARG A 1 96 ? 19.950 -3.021 -22.998 1.00 76.12 96 ARG A O 1
ATOM 775 N N . ALA A 1 97 ? 18.336 -4.123 -21.901 1.00 79.50 97 ALA A N 1
ATOM 776 C CA . ALA A 1 97 ? 19.180 -5.252 -21.521 1.00 79.50 97 ALA A CA 1
ATOM 777 C C . ALA A 1 97 ? 19.519 -6.141 -22.730 1.00 79.50 97 ALA A C 1
ATOM 779 O O . ALA A 1 97 ? 20.651 -6.601 -22.844 1.00 79.50 97 ALA A O 1
ATOM 780 N N . GLU A 1 98 ? 18.568 -6.347 -23.643 1.00 81.62 98 GLU A N 1
ATOM 781 C CA . GLU A 1 98 ? 18.781 -7.063 -24.907 1.00 81.62 98 GLU A CA 1
ATOM 782 C C . GLU A 1 98 ? 19.754 -6.302 -25.820 1.00 81.62 98 GLU A C 1
ATOM 784 O O . GLU A 1 98 ? 20.759 -6.874 -26.232 1.00 81.62 98 GLU A O 1
ATOM 789 N N . GLU A 1 99 ? 19.547 -4.997 -26.027 1.00 81.19 99 GLU A N 1
ATOM 790 C CA . GLU A 1 99 ? 20.460 -4.134 -26.798 1.00 81.19 99 GLU A CA 1
ATOM 791 C C . GLU A 1 99 ? 21.880 -4.115 -26.199 1.00 81.19 99 GLU A C 1
ATOM 793 O O . GLU A 1 99 ? 22.867 -4.249 -26.920 1.00 81.19 99 GLU A O 1
ATOM 798 N N . ALA A 1 100 ? 22.008 -4.027 -24.869 1.00 76.94 100 ALA A N 1
ATOM 799 C CA . ALA A 1 100 ? 23.306 -4.083 -24.194 1.00 76.94 100 ALA A CA 1
ATOM 800 C C . ALA A 1 100 ? 23.992 -5.453 -24.332 1.00 76.94 100 ALA A C 1
ATOM 802 O O . ALA A 1 100 ? 25.217 -5.522 -24.458 1.00 76.94 100 ALA A O 1
ATOM 803 N N . ASN A 1 101 ? 23.225 -6.547 -24.316 1.00 79.12 101 ASN A N 1
ATOM 804 C CA . ASN A 1 101 ? 23.753 -7.889 -24.5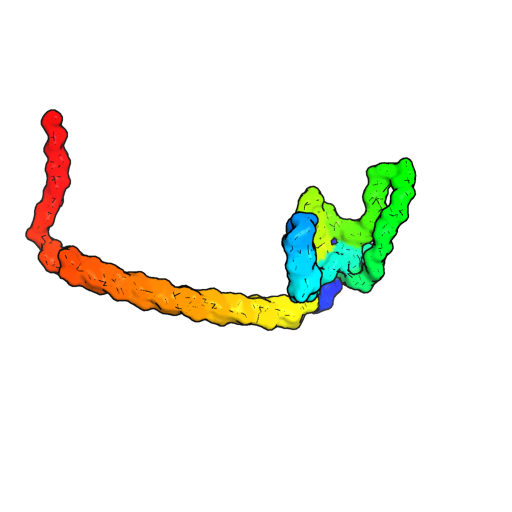50 1.00 79.12 101 ASN A CA 1
ATOM 805 C C . ASN A 1 101 ? 24.218 -8.063 -26.001 1.00 79.12 101 ASN A C 1
ATOM 807 O O . ASN A 1 101 ? 25.285 -8.630 -26.220 1.00 79.12 101 ASN A O 1
ATOM 811 N N . GLU A 1 102 ? 23.469 -7.548 -26.977 1.00 78.50 102 GLU A N 1
ATOM 812 C CA . GLU A 1 102 ? 23.858 -7.557 -28.391 1.00 78.50 102 GLU A CA 1
ATOM 813 C C . GLU A 1 102 ? 25.107 -6.708 -28.652 1.00 78.50 102 GLU A C 1
ATOM 815 O O . GLU A 1 102 ? 26.019 -7.152 -29.350 1.00 78.50 102 GLU A O 1
ATOM 820 N N . ASP A 1 103 ? 25.203 -5.520 -28.056 1.00 75.44 103 ASP A N 1
ATOM 821 C CA . ASP A 1 103 ? 26.384 -4.661 -28.169 1.00 75.44 103 ASP A CA 1
ATOM 822 C C . ASP A 1 103 ? 27.616 -5.281 -27.504 1.00 75.44 103 ASP A C 1
ATOM 824 O O . ASP A 1 103 ? 28.717 -5.206 -28.053 1.00 75.44 103 ASP A O 1
ATOM 828 N N . ASN A 1 104 ? 27.455 -5.938 -26.353 1.00 71.12 104 ASN A N 1
ATOM 829 C CA . ASN A 1 104 ? 28.535 -6.707 -25.735 1.00 71.12 104 ASN A CA 1
ATOM 830 C C . ASN A 1 104 ? 28.928 -7.912 -26.595 1.00 71.12 104 ASN A C 1
ATOM 832 O O . ASN A 1 104 ? 30.117 -8.153 -26.789 1.00 71.12 104 ASN A O 1
ATOM 836 N N . ALA A 1 105 ? 27.964 -8.634 -27.168 1.00 72.44 105 ALA A N 1
ATOM 837 C CA . ALA A 1 105 ? 28.238 -9.727 -28.095 1.00 72.44 105 ALA A CA 1
ATOM 838 C C . ALA A 1 105 ? 28.933 -9.232 -29.376 1.00 72.44 105 ALA A C 1
ATOM 840 O O . ALA A 1 105 ? 29.806 -9.915 -29.894 1.00 72.44 105 ALA A O 1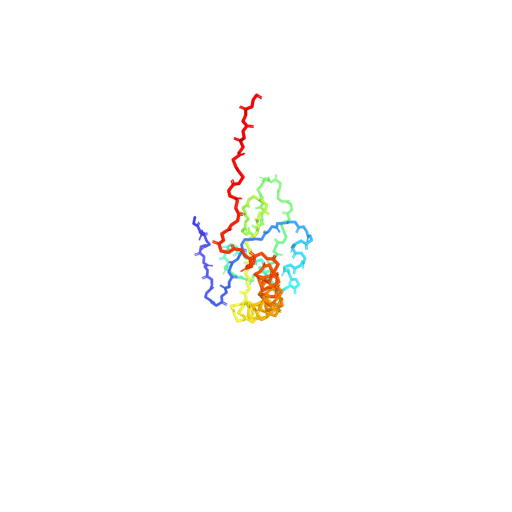
ATOM 841 N N . ARG A 1 106 ? 28.637 -8.026 -29.870 1.00 70.56 106 ARG A N 1
ATOM 842 C CA . ARG A 1 106 ? 29.376 -7.422 -30.993 1.00 70.56 106 ARG A CA 1
ATOM 843 C C . ARG A 1 106 ? 30.787 -6.985 -30.609 1.00 70.56 106 ARG A C 1
ATOM 845 O O . ARG A 1 106 ? 31.705 -7.171 -31.399 1.00 70.56 106 ARG A O 1
ATOM 852 N N . LYS A 1 107 ? 30.968 -6.400 -29.422 1.00 64.25 107 LYS A N 1
ATOM 853 C CA . LYS A 1 107 ? 32.272 -5.899 -28.950 1.00 64.25 107 LYS A CA 1
ATOM 854 C C . LYS A 1 107 ? 33.226 -7.011 -28.519 1.00 64.25 107 LYS A C 1
ATOM 856 O O . LYS A 1 107 ? 34.429 -6.858 -28.688 1.00 64.25 107 LYS A O 1
ATOM 861 N N . TYR A 1 108 ? 32.696 -8.102 -27.972 1.00 65.00 108 TYR A N 1
ATOM 862 C CA . TYR A 1 108 ? 33.482 -9.177 -27.359 1.00 65.00 108 TYR A CA 1
ATOM 863 C C . TYR A 1 108 ? 33.238 -10.564 -27.976 1.00 65.00 108 TYR A C 1
ATOM 865 O O . TYR A 1 108 ? 33.917 -11.516 -27.610 1.00 65.00 108 TYR A O 1
ATOM 873 N N . GLY A 1 109 ? 32.288 -10.716 -28.904 1.00 57.97 109 GLY A N 1
ATOM 874 C CA . GLY A 1 109 ? 31.951 -12.002 -29.535 1.00 57.97 109 GLY A CA 1
ATOM 875 C C . GLY A 1 109 ? 32.781 -12.358 -30.769 1.00 57.97 109 GLY A C 1
ATOM 876 O O . GLY A 1 109 ? 32.537 -13.395 -31.378 1.00 57.97 109 GLY A O 1
ATOM 877 N N . ALA A 1 110 ? 33.773 -11.541 -31.126 1.00 51.91 110 ALA A N 1
ATOM 878 C CA . ALA A 1 110 ? 34.774 -11.872 -32.136 1.00 51.91 110 ALA A CA 1
ATOM 879 C C . ALA A 1 110 ? 36.117 -12.232 -31.485 1.00 51.91 110 ALA A C 1
ATOM 881 O O . ALA A 1 110 ? 37.142 -11.658 -31.829 1.00 51.91 110 ALA A O 1
ATOM 882 N N . ASP A 1 111 ? 36.117 -13.182 -30.547 1.00 49.84 111 ASP A N 1
ATOM 883 C CA . ASP A 1 111 ? 37.318 -13.981 -30.305 1.00 49.84 111 ASP A CA 1
ATOM 884 C C . ASP A 1 111 ? 36.964 -15.387 -29.782 1.00 49.84 111 ASP A C 1
ATOM 886 O O . ASP A 1 111 ? 36.773 -15.587 -28.580 1.00 49.84 111 ASP A O 1
ATOM 890 N N . PRO A 1 112 ? 36.844 -16.400 -30.663 1.00 54.41 112 PRO A N 1
ATOM 891 C CA . PRO A 1 112 ? 36.699 -17.787 -30.229 1.00 54.41 112 PRO A CA 1
ATOM 892 C C . PRO A 1 112 ? 38.008 -18.355 -29.644 1.00 54.41 112 PRO A C 1
ATOM 894 O O . PRO A 1 112 ? 37.990 -19.456 -29.094 1.00 54.41 112 PRO A O 1
ATOM 897 N N . THR A 1 113 ? 39.141 -17.641 -29.748 1.00 53.00 113 THR A N 1
ATOM 898 C CA . THR A 1 113 ? 40.478 -18.134 -29.378 1.00 53.00 113 THR A CA 1
ATOM 899 C C . THR A 1 113 ? 41.480 -16.986 -29.141 1.00 53.00 113 THR A C 1
ATOM 901 O O . THR A 1 113 ? 42.309 -16.714 -30.006 1.00 53.00 113 THR A O 1
ATOM 904 N N . GLY A 1 114 ? 41.498 -16.368 -27.951 1.00 42.09 114 GLY A N 1
ATOM 905 C CA . GLY A 1 114 ? 42.443 -15.272 -27.676 1.00 42.09 114 GLY A CA 1
ATOM 906 C C . GLY A 1 114 ? 42.724 -14.991 -26.199 1.00 42.09 114 GLY A C 1
ATOM 907 O O . GLY A 1 114 ? 42.092 -14.153 -25.579 1.00 42.09 114 GLY A O 1
ATOM 908 N N . VAL A 1 115 ? 43.735 -15.680 -25.661 1.00 42.56 115 VAL A N 1
ATOM 909 C CA . VAL A 1 115 ? 44.500 -15.371 -24.432 1.00 42.56 115 VAL A CA 1
ATOM 910 C C . VAL A 1 115 ? 43.728 -15.358 -23.098 1.00 42.56 115 VAL A C 1
ATOM 912 O O . VAL A 1 115 ? 43.320 -14.331 -22.561 1.00 42.56 115 VAL A O 1
ATOM 915 N N . ARG A 1 116 ? 43.704 -16.532 -22.449 1.00 45.09 116 ARG A N 1
ATOM 916 C CA . ARG A 1 116 ? 43.645 -16.632 -20.980 1.00 45.09 116 ARG A CA 1
ATOM 917 C C . ARG A 1 116 ? 44.813 -15.829 -20.400 1.00 45.09 116 ARG A C 1
ATOM 919 O O . ARG A 1 116 ? 45.954 -16.283 -20.483 1.00 45.09 116 ARG A O 1
ATOM 926 N N . GLY A 1 117 ? 44.537 -14.670 -19.808 1.00 44.25 117 GLY A N 1
ATOM 927 C CA . GLY A 1 117 ? 45.501 -13.953 -18.978 1.00 44.25 117 GLY A CA 1
ATOM 928 C C . GLY A 1 117 ? 45.950 -14.848 -17.824 1.00 44.25 117 GLY A C 1
ATOM 929 O O . GLY A 1 117 ? 45.249 -14.986 -16.825 1.00 44.25 117 GLY A O 1
ATOM 930 N N . LYS A 1 118 ? 47.107 -15.502 -17.974 1.00 45.00 118 LYS A N 1
ATOM 931 C CA . LYS A 1 118 ? 47.840 -16.067 -16.844 1.00 45.00 118 LYS A CA 1
ATOM 932 C C . LYS A 1 118 ? 48.313 -14.883 -16.010 1.00 45.00 118 LYS A C 1
ATOM 934 O O . LYS A 1 118 ? 49.152 -14.113 -16.467 1.00 45.00 118 LYS A O 1
ATOM 939 N N . ILE A 1 119 ? 47.779 -14.750 -14.803 1.00 52.94 119 ILE A N 1
ATOM 940 C CA . ILE A 1 119 ? 48.412 -13.941 -13.766 1.00 52.94 119 ILE A CA 1
ATOM 941 C C . ILE A 1 119 ? 49.714 -14.670 -13.427 1.00 52.94 119 ILE A C 1
ATOM 943 O O . ILE A 1 119 ? 49.686 -15.755 -12.846 1.00 52.94 119 ILE A O 1
ATOM 947 N N . VAL A 1 120 ? 50.839 -14.121 -13.879 1.00 48.88 120 VAL A N 1
ATOM 948 C CA . VAL A 1 120 ? 52.163 -14.510 -13.396 1.00 48.88 120 VAL A CA 1
ATOM 949 C C . VAL A 1 120 ? 52.402 -13.683 -12.140 1.00 48.88 120 VAL A C 1
ATOM 951 O O . VAL A 1 120 ? 52.385 -12.456 -12.197 1.00 48.88 120 VAL A O 1
ATOM 954 N N . ILE A 1 121 ? 52.526 -14.371 -11.010 1.00 46.28 121 ILE A N 1
ATOM 955 C CA . ILE A 1 121 ? 52.998 -13.797 -9.754 1.00 46.28 121 ILE A CA 1
ATOM 956 C C . ILE A 1 121 ? 54.510 -14.039 -9.755 1.00 46.28 121 ILE A C 1
ATOM 958 O O . ILE A 1 121 ? 54.924 -15.197 -9.688 1.00 46.28 121 ILE A O 1
ATOM 962 N N . GLU A 1 122 ? 55.295 -12.971 -9.896 1.00 44.09 122 GLU A N 1
ATOM 963 C CA . GLU A 1 122 ? 56.699 -12.916 -9.459 1.00 44.09 122 GLU A CA 1
ATOM 964 C C . GLU A 1 122 ? 56.780 -12.137 -8.145 1.00 44.09 122 GLU A C 1
ATOM 966 O O . GLU A 1 122 ? 56.062 -11.114 -8.025 1.00 44.09 122 GLU A O 1
#